Protein AF-A0A2H5PWR1-F1 (afdb_monomer)

Foldseek 3Di:
DEEEEQADDDDLVVVVVVVVVCVVCCVVVVYDYHYDDDPQCPDDDPVCLVVDPVSVVCNDLVNSLVVVVVVVCVVCVVVVNNVDDYDYDYPDVSVVSNVVND

pLDDT: mean 82.02, std 15.36, range [46.25, 97.5]

Mean predicted aligned error: 6.59 Å

Nearest PDB structures (foldseek):
  3idf-assembly1_A  TM=3.102E-01  e=4.942E-01  Wolinella succinogenes
  8d42-assembly1_C  TM=3.854E-01  e=4.110E+00  Homo sapiens
  4n65-assembly1_B  TM=2.432E-01  e=1.523E+00  Pseudomonas aeruginosa PAO1
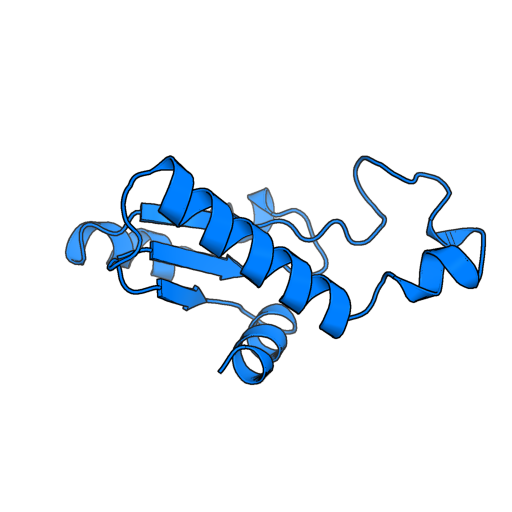  2v9c-assembly1_A  TM=2.471E-01  e=3.601E+00  Pseudomonas aeruginosa PAO1
  1g5i-assembly2_C  TM=3.473E-01  e=7.458E+00  Mus musculus

Sequence (102 aa):
PYFCYTGNEGDIECFAANTGFVLDIAPKFKALLVFIEILWGINAIWEDSYKSAETLGYLNSQQALADYAVLIRSLKQNLSSDSSPVVVFGGSYGGRSKLELL

Secondary structure (DSSP, 8-state):
-EEEEE--SS-HHHHHHH-HHHHHHGGGGTPEEEEE----SSSSS-TTTTSSHHHHTT-SHHHHHHHHHHHHHHHHHHTT-TT--EEEE--THHHHHHHH--

Organism: Citrus unshiu (NCBI:txid55188)

Solvent-accessible surface area (backbone atoms only — not comparable to full-atom values): 6052 Å² total; per-residue (Å²): 67,37,39,35,36,46,37,42,101,56,63,45,67,59,50,62,74,69,44,55,68,62,65,69,47,28,70,82,64,64,33,52,78,42,81,42,69,50,77,72,67,76,70,90,85,39,98,57,30,81,76,39,76,73,51,42,65,61,75,41,70,71,52,53,52,50,50,51,53,51,51,55,51,50,52,25,55,77,65,76,36,76,88,55,54,76,46,79,42,43,64,76,73,18,35,53,56,52,67,76,75,110

Structure (mmCIF, N/CA/C/O backbone):
data_AF-A0A2H5PWR1-F1
#
_entry.id   AF-A0A2H5PWR1-F1
#
loop_
_atom_site.group_PDB
_atom_site.id
_atom_site.type_symbol
_atom_site.label_atom_id
_atom_site.label_alt_id
_atom_site.label_comp_id
_atom_site.label_asym_id
_atom_site.label_entity_id
_atom_site.label_seq_id
_atom_site.pdbx_PDB_ins_code
_atom_site.Cartn_x
_atom_site.Cartn_y
_atom_site.Cartn_z
_atom_site.occupancy
_atom_site.B_iso_or_equiv
_atom_site.auth_seq_id
_atom_site.auth_comp_id
_atom_site.auth_asym_id
_atom_site.auth_atom_id
_atom_site.pdbx_PDB_model_num
ATOM 1 N N . PRO A 1 1 ? -5.661 -1.721 12.587 1.00 94.88 1 PRO A N 1
ATOM 2 C CA . PRO A 1 1 ? -5.129 -2.514 11.449 1.00 94.88 1 PRO A CA 1
ATOM 3 C C . PRO A 1 1 ? -4.715 -1.563 10.327 1.00 94.88 1 PRO A C 1
ATOM 5 O O . PRO A 1 1 ? -5.276 -0.473 10.244 1.00 94.88 1 PRO A O 1
ATOM 8 N N . TYR A 1 2 ? -3.782 -1.975 9.478 1.00 97.31 2 TYR A N 1
ATOM 9 C CA . TYR A 1 2 ? -3.440 -1.275 8.242 1.00 97.31 2 TYR A CA 1
ATOM 10 C C . TYR A 1 2 ? -4.146 -1.959 7.080 1.00 97.31 2 TYR A C 1
ATOM 12 O O . TYR A 1 2 ? -4.009 -3.172 6.919 1.00 97.31 2 TYR A O 1
ATOM 20 N N . PHE A 1 3 ? -4.896 -1.201 6.288 1.00 96.75 3 PHE A N 1
ATOM 21 C CA . PHE A 1 3 ? -5.404 -1.641 4.993 1.00 96.75 3 PHE A CA 1
ATOM 22 C C . PHE A 1 3 ? -4.518 -1.006 3.927 1.00 96.75 3 PHE A C 1
ATOM 24 O O . PHE A 1 3 ? -4.593 0.196 3.691 1.00 96.75 3 PHE A O 1
ATOM 31 N N . CYS A 1 4 ? -3.636 -1.809 3.339 1.00 95.38 4 CYS A N 1
ATOM 32 C CA . CYS A 1 4 ? -2.652 -1.349 2.368 1.00 95.38 4 CYS A CA 1
ATOM 33 C C . CYS A 1 4 ? -3.079 -1.774 0.966 1.00 95.38 4 CYS A C 1
ATOM 35 O O . CYS A 1 4 ? -3.204 -2.969 0.709 1.00 95.38 4 CYS A O 1
ATOM 37 N N . TYR A 1 5 ? -3.288 -0.819 0.065 1.00 93.50 5 TYR A N 1
ATOM 38 C CA . TYR A 1 5 ? -3.470 -1.096 -1.354 1.00 93.50 5 TYR A CA 1
ATOM 39 C C . TYR A 1 5 ? -2.119 -1.005 -2.066 1.00 93.50 5 TYR A C 1
ATOM 41 O O . TYR A 1 5 ? -1.472 0.044 -2.043 1.00 93.50 5 TYR A O 1
ATOM 49 N N . THR A 1 6 ? -1.700 -2.102 -2.689 1.00 90.94 6 THR A N 1
ATOM 50 C CA . THR A 1 6 ? -0.480 -2.179 -3.498 1.00 90.94 6 THR A CA 1
ATOM 51 C C . THR A 1 6 ? -0.786 -1.692 -4.913 1.00 90.94 6 THR A C 1
ATOM 53 O O . THR A 1 6 ? -1.381 -2.426 -5.707 1.00 90.94 6 THR A O 1
ATOM 56 N N . GLY A 1 7 ? -0.433 -0.434 -5.196 1.00 85.62 7 GLY A N 1
ATOM 57 C CA . GLY A 1 7 ? -0.639 0.231 -6.482 1.00 85.62 7 GLY A CA 1
ATOM 58 C C . GLY A 1 7 ? 0.115 -0.433 -7.624 1.00 85.62 7 GLY A C 1
ATOM 59 O O . GLY A 1 7 ? 1.238 -0.882 -7.451 1.00 85.62 7 GLY A O 1
ATOM 60 N N . ASN A 1 8 ? -0.506 -0.508 -8.791 1.00 80.75 8 ASN A N 1
ATOM 61 C CA . ASN A 1 8 ? 0.005 -1.243 -9.942 1.00 80.75 8 ASN A CA 1
ATOM 62 C C . ASN A 1 8 ? 0.471 -0.285 -11.059 1.00 80.75 8 ASN A C 1
ATOM 64 O O . ASN A 1 8 ? 1.088 0.730 -10.760 1.00 80.75 8 ASN A O 1
ATOM 68 N N . GLU A 1 9 ? 0.248 -0.600 -12.334 1.00 78.56 9 GLU A N 1
ATOM 69 C CA . GLU A 1 9 ? 0.862 0.071 -13.497 1.00 78.56 9 GLU A CA 1
ATOM 70 C C . GLU A 1 9 ? 0.209 1.410 -13.879 1.00 78.56 9 GLU A C 1
ATOM 72 O O . GLU A 1 9 ? 0.127 1.767 -15.055 1.00 78.56 9 GLU A O 1
ATOM 77 N N . GLY A 1 10 ? -0.319 2.139 -12.903 1.00 77.50 10 GLY A N 1
ATOM 78 C CA . GLY A 1 10 ? -1.052 3.372 -13.143 1.00 77.50 10 GLY A CA 1
ATOM 79 C C . GLY A 1 10 ? -1.046 4.298 -11.939 1.00 77.50 10 GLY A C 1
ATOM 80 O O . GLY A 1 10 ? -0.539 3.957 -10.873 1.00 77.50 10 GLY A O 1
ATOM 81 N N . ASP A 1 11 ? -1.646 5.464 -12.138 1.00 84.12 11 ASP A N 1
ATOM 82 C CA . ASP A 1 11 ? -1.762 6.495 -11.115 1.00 84.12 11 ASP A CA 1
ATOM 83 C C . ASP A 1 11 ? -2.503 5.970 -9.875 1.00 84.12 11 ASP A C 1
ATOM 85 O O . ASP A 1 11 ? -3.622 5.440 -9.956 1.00 84.12 11 ASP A O 1
ATOM 89 N N . ILE A 1 12 ? -1.874 6.132 -8.711 1.00 88.25 12 ILE A N 1
ATOM 90 C CA . ILE A 1 12 ? -2.428 5.694 -7.436 1.00 88.25 12 ILE A CA 1
ATOM 91 C C . ILE A 1 12 ? -3.732 6.413 -7.080 1.00 88.25 12 ILE A C 1
ATOM 93 O O . ILE A 1 12 ? -4.615 5.797 -6.475 1.00 88.25 12 ILE A O 1
ATOM 97 N N . GLU A 1 13 ? -3.903 7.670 -7.498 1.00 89.31 13 GLU A N 1
ATOM 98 C CA . GLU A 1 13 ? -5.132 8.431 -7.268 1.00 89.31 13 GLU A CA 1
ATOM 99 C C . GLU A 1 13 ? -6.305 7.821 -8.037 1.00 89.31 13 GLU A C 1
ATOM 101 O O . GLU A 1 13 ? -7.414 7.707 -7.506 1.00 89.31 13 GLU A O 1
ATOM 106 N N . CYS A 1 14 ? -6.050 7.325 -9.252 1.00 85.88 14 CYS A N 1
ATOM 107 C CA . CYS A 1 14 ? -7.045 6.599 -10.032 1.00 85.88 14 CYS A CA 1
ATOM 108 C C . CYS A 1 14 ? -7.479 5.318 -9.305 1.00 85.88 14 CYS A C 1
ATOM 110 O O . CYS A 1 14 ? -8.676 5.040 -9.189 1.00 85.88 14 CYS A O 1
ATOM 112 N N . PHE A 1 15 ? -6.542 4.551 -8.740 1.00 88.19 15 PHE A N 1
ATOM 113 C CA . PHE A 1 15 ? -6.900 3.362 -7.962 1.00 88.19 15 PHE A CA 1
ATOM 114 C C . PHE A 1 15 ? -7.648 3.711 -6.677 1.00 88.19 15 PHE A C 1
ATOM 116 O O . PHE A 1 15 ? -8.617 3.026 -6.343 1.00 88.19 15 PHE A O 1
ATOM 123 N N . ALA A 1 16 ? -7.266 4.785 -5.987 1.00 89.31 16 ALA A N 1
ATOM 124 C CA . ALA A 1 16 ? -7.975 5.258 -4.803 1.00 89.31 16 ALA A CA 1
ATOM 125 C C . ALA A 1 16 ? -9.423 5.660 -5.126 1.00 89.31 16 ALA A C 1
ATOM 127 O O . ALA A 1 16 ? -10.340 5.263 -4.407 1.00 89.31 16 ALA A O 1
ATOM 128 N N . ALA A 1 17 ? -9.647 6.361 -6.242 1.00 89.50 17 ALA A N 1
ATOM 129 C CA . ALA A 1 17 ? -10.977 6.776 -6.685 1.00 89.50 17 ALA A CA 1
ATOM 130 C C . ALA A 1 17 ? -11.876 5.599 -7.114 1.00 89.50 17 ALA A C 1
ATOM 132 O O . ALA A 1 17 ? -13.096 5.675 -6.973 1.00 89.50 17 ALA A O 1
ATOM 133 N N . ASN A 1 18 ? -11.291 4.506 -7.619 1.00 86.81 18 ASN A N 1
ATOM 134 C CA . ASN A 1 18 ? -12.038 3.368 -8.169 1.00 86.81 18 ASN A CA 1
ATOM 135 C C . ASN A 1 18 ? -12.121 2.148 -7.228 1.00 86.81 18 ASN A C 1
ATOM 137 O O . ASN A 1 18 ? -12.899 1.227 -7.479 1.00 86.81 18 ASN A O 1
ATOM 141 N N . THR A 1 19 ? -11.377 2.127 -6.118 1.00 84.69 19 THR A N 1
ATOM 142 C CA . THR A 1 19 ? -11.378 1.012 -5.150 1.00 84.69 19 THR A CA 1
ATOM 143 C C . THR A 1 19 ? -12.314 1.298 -3.969 1.00 84.69 19 THR A C 1
ATOM 145 O O . THR A 1 19 ? -11.906 1.329 -2.806 1.00 84.69 19 THR A O 1
ATOM 148 N N . GLY A 1 20 ? -13.606 1.478 -4.267 1.00 86.88 20 GLY A N 1
ATOM 149 C CA . GLY A 1 20 ? -14.632 1.825 -3.270 1.00 86.88 20 GLY A CA 1
ATOM 150 C C . GLY A 1 20 ? -14.760 0.809 -2.129 1.00 86.88 20 GLY A C 1
ATOM 151 O O . GLY A 1 20 ? -14.886 1.189 -0.971 1.00 86.88 20 GLY A O 1
ATOM 152 N N . PHE A 1 21 ? -14.602 -0.487 -2.419 1.00 91.19 21 PHE A N 1
ATOM 153 C CA . PHE A 1 21 ? -14.770 -1.535 -1.406 1.00 91.19 21 PHE A CA 1
ATOM 154 C C . PHE A 1 21 ? -13.860 -1.351 -0.183 1.00 91.19 21 PHE A C 1
ATOM 156 O O . PHE A 1 21 ? -14.319 -1.500 0.947 1.00 91.19 21 PHE A O 1
ATOM 163 N N . VAL A 1 22 ? -12.578 -1.024 -0.388 1.00 91.38 22 VAL A N 1
ATOM 164 C CA . VAL A 1 22 ? -11.617 -0.880 0.720 1.00 91.38 22 VAL A CA 1
ATOM 165 C C . VAL A 1 22 ? -11.945 0.364 1.554 1.00 91.38 22 VAL A C 1
ATOM 167 O O . VAL A 1 22 ? -11.859 0.311 2.784 1.00 91.38 22 VAL A O 1
ATOM 170 N N . LEU A 1 23 ? -12.397 1.440 0.900 1.00 91.25 23 LEU A N 1
ATOM 171 C CA . LEU A 1 23 ? -12.902 2.648 1.557 1.00 91.25 23 LEU A CA 1
ATOM 172 C C . LEU A 1 23 ? -14.145 2.347 2.407 1.00 91.25 23 LEU A C 1
ATOM 174 O O . LEU A 1 23 ? -14.211 2.771 3.559 1.00 91.25 23 LEU A O 1
ATOM 178 N N . ASP A 1 24 ? -15.083 1.551 1.893 1.00 94.94 24 ASP A N 1
ATOM 179 C CA . ASP A 1 24 ? -16.339 1.223 2.578 1.00 94.94 24 ASP A CA 1
ATOM 180 C C . ASP A 1 24 ? -16.129 0.384 3.846 1.00 94.94 24 ASP A C 1
ATOM 182 O O . ASP A 1 24 ? -16.857 0.519 4.838 1.00 94.94 24 ASP A O 1
ATOM 186 N N . ILE A 1 25 ? -15.146 -0.524 3.830 1.00 95.88 25 ILE A N 1
ATOM 187 C CA . ILE A 1 25 ? -14.894 -1.417 4.965 1.00 95.88 25 ILE A CA 1
ATOM 188 C C . ILE A 1 25 ? -13.938 -0.818 5.997 1.00 95.88 25 ILE A C 1
ATOM 190 O O . ILE A 1 25 ? -14.064 -1.153 7.175 1.00 95.88 25 ILE A O 1
ATOM 194 N N . ALA A 1 26 ? -13.018 0.075 5.614 1.00 95.81 26 ALA A N 1
ATOM 195 C CA . ALA A 1 26 ? -11.996 0.608 6.520 1.00 95.81 26 ALA A CA 1
ATOM 196 C C . ALA A 1 26 ? -12.564 1.208 7.829 1.00 95.81 26 ALA A C 1
ATOM 198 O O . ALA A 1 26 ? -12.051 0.848 8.898 1.00 95.81 26 ALA A O 1
ATOM 199 N N . PRO A 1 27 ? -13.656 2.009 7.821 1.00 96.81 27 PRO A N 1
ATOM 200 C CA . PRO A 1 27 ? -14.256 2.534 9.049 1.00 96.81 27 PRO A CA 1
ATOM 201 C C . PRO A 1 27 ? -14.741 1.445 10.014 1.00 96.81 27 PRO A C 1
ATOM 203 O O . PRO A 1 27 ? -14.594 1.591 11.228 1.00 96.81 27 PRO A O 1
ATOM 206 N N . LYS A 1 28 ? -15.259 0.319 9.499 1.00 97.44 28 LYS A N 1
ATOM 207 C CA . LYS A 1 28 ? -15.767 -0.797 10.322 1.00 97.44 28 LYS A CA 1
ATOM 208 C C . LYS A 1 28 ? -14.659 -1.450 11.147 1.00 97.44 28 LYS A C 1
ATOM 210 O O . LYS A 1 28 ? -14.896 -1.878 12.272 1.00 97.44 28 LYS A O 1
ATOM 215 N N . PHE A 1 29 ? -13.446 -1.486 10.601 1.00 96.44 29 PHE A N 1
ATOM 216 C CA . PHE A 1 29 ? -12.265 -2.047 11.258 1.00 96.44 29 PHE A CA 1
ATOM 217 C C . PHE A 1 29 ? -11.418 -0.996 11.979 1.00 96.44 29 PHE A C 1
ATOM 219 O O . PHE A 1 29 ? -10.388 -1.349 12.559 1.00 96.44 29 PHE A O 1
ATOM 226 N N . LYS A 1 30 ? -11.823 0.285 11.927 1.00 96.44 30 LYS A N 1
ATOM 227 C CA . LYS A 1 30 ? -11.007 1.430 12.358 1.00 96.44 30 LYS A CA 1
ATOM 228 C C . LYS A 1 30 ? -9.595 1.336 11.762 1.00 96.44 30 LYS A C 1
ATOM 230 O O . LYS A 1 30 ? -8.593 1.446 12.469 1.00 96.44 30 LYS A O 1
ATOM 235 N N . ALA A 1 31 ? -9.533 0.994 10.475 1.00 96.75 31 ALA A N 1
ATOM 236 C CA . ALA A 1 31 ? -8.284 0.745 9.780 1.00 96.75 31 ALA A CA 1
ATOM 237 C C . ALA A 1 31 ? -7.655 2.057 9.302 1.00 96.75 31 ALA A C 1
ATOM 239 O O . ALA A 1 31 ? -8.354 2.941 8.809 1.00 96.75 31 ALA A O 1
ATOM 240 N N . LEU A 1 32 ? -6.329 2.146 9.402 1.00 96.56 32 LEU A N 1
ATOM 241 C CA . LEU A 1 32 ? -5.564 3.140 8.663 1.00 96.56 32 LEU A CA 1
ATOM 242 C C . LEU A 1 32 ? -5.467 2.669 7.212 1.00 96.56 32 LEU A C 1
ATOM 244 O O . LEU A 1 32 ? -4.972 1.570 6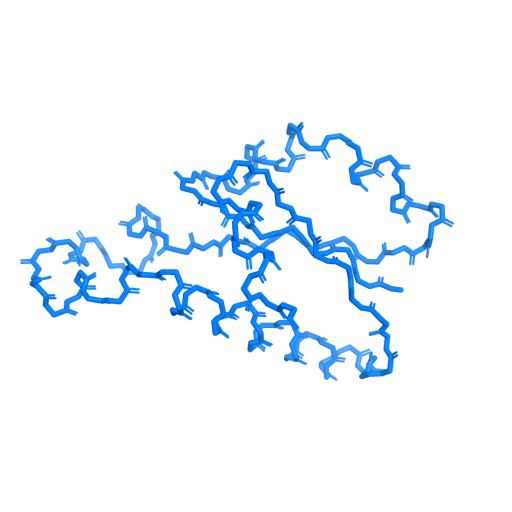.952 1.00 96.56 32 LEU A O 1
ATOM 248 N N . LEU A 1 33 ? -5.969 3.486 6.293 1.00 95.12 33 LEU A N 1
ATOM 249 C CA . LEU A 1 33 ? -5.950 3.205 4.866 1.00 95.12 33 LEU A CA 1
ATOM 250 C C . LEU A 1 33 ? -4.695 3.806 4.236 1.00 95.12 33 LEU A C 1
ATOM 252 O O . LEU A 1 33 ? -4.409 4.986 4.431 1.00 95.12 33 LEU A O 1
ATOM 256 N N . VAL A 1 34 ? -3.947 2.989 3.500 1.00 95.19 34 VAL A N 1
ATOM 257 C CA . VAL A 1 34 ? -2.686 3.382 2.869 1.00 95.19 34 VAL A CA 1
ATOM 258 C C . VAL A 1 34 ? -2.711 2.923 1.419 1.00 95.19 34 VAL A C 1
ATOM 260 O O . VAL A 1 34 ? -2.719 1.723 1.153 1.00 95.19 34 VAL A O 1
ATOM 263 N N . PHE A 1 35 ? -2.715 3.866 0.484 1.00 93.38 35 PHE A N 1
ATOM 264 C CA . PHE A 1 35 ? -2.498 3.580 -0.931 1.00 93.38 35 PHE A CA 1
ATOM 265 C C . PHE A 1 35 ? -1.025 3.813 -1.244 1.00 93.38 35 PHE A C 1
ATOM 267 O O . PHE A 1 35 ? -0.508 4.898 -0.989 1.00 93.38 35 PHE A O 1
ATOM 274 N N . ILE A 1 36 ? -0.344 2.775 -1.727 1.00 91.44 36 ILE A N 1
ATOM 275 C CA . ILE A 1 36 ? 1.090 2.821 -2.005 1.00 91.44 36 ILE A CA 1
ATOM 276 C C . ILE A 1 36 ? 1.282 2.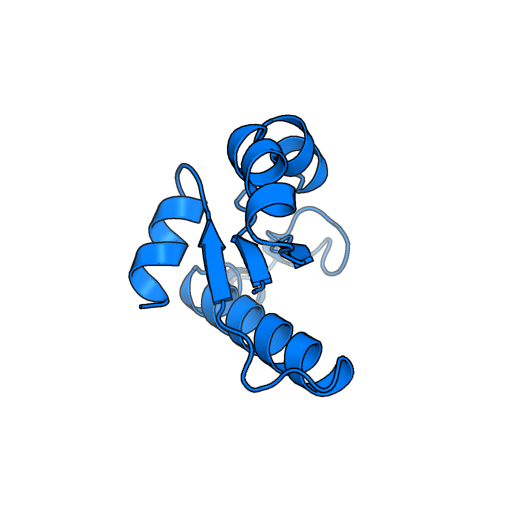793 -3.514 1.00 91.44 36 ILE A C 1
ATOM 278 O O . ILE A 1 36 ? 0.974 1.789 -4.155 1.00 91.44 36 ILE A O 1
ATOM 282 N N . GLU A 1 37 ? 1.801 3.877 -4.074 1.00 87.38 37 GLU A N 1
ATOM 283 C CA . GLU A 1 37 ? 2.218 3.922 -5.473 1.00 87.38 37 GLU A CA 1
ATOM 284 C C . GLU A 1 37 ? 3.528 3.145 -5.655 1.00 87.38 37 GLU A C 1
ATOM 286 O O . GLU A 1 3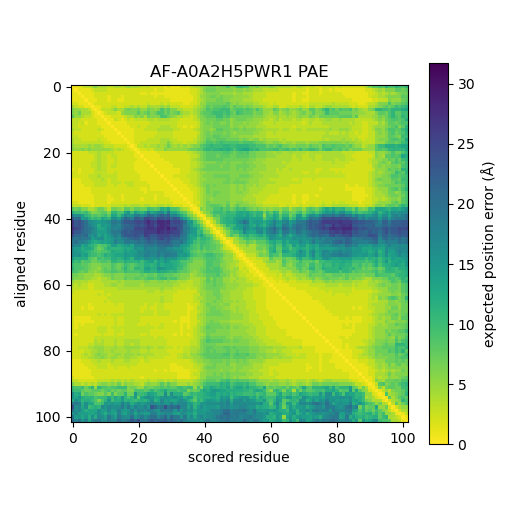7 ? 4.475 3.338 -4.889 1.00 87.38 37 GLU A O 1
ATOM 291 N N . ILE A 1 38 ? 3.596 2.266 -6.662 1.00 76.69 38 ILE A N 1
ATOM 292 C CA . ILE A 1 38 ? 4.895 1.821 -7.182 1.00 76.69 38 ILE A CA 1
ATOM 293 C C . ILE A 1 38 ? 5.300 2.819 -8.252 1.00 76.69 38 ILE A C 1
ATOM 295 O O . ILE A 1 38 ? 4.561 3.054 -9.205 1.00 76.69 38 ILE A O 1
ATOM 299 N N . LEU A 1 39 ? 6.523 3.320 -8.139 1.00 66.06 39 LEU A N 1
ATOM 300 C CA . LEU A 1 39 ? 7.166 4.147 -9.151 1.00 66.06 39 LEU A CA 1
ATOM 301 C C . LEU A 1 39 ? 7.544 3.289 -10.375 1.00 66.06 39 LEU A C 1
ATOM 303 O O . LEU A 1 39 ? 8.714 2.999 -10.616 1.00 66.06 39 LEU A O 1
ATOM 307 N N . TRP A 1 40 ? 6.551 2.867 -11.164 1.00 59.66 40 TRP A N 1
ATOM 308 C CA . TRP A 1 40 ? 6.744 2.235 -12.473 1.00 59.66 40 TRP A CA 1
ATOM 309 C C . TRP A 1 40 ? 7.182 3.279 -13.497 1.00 59.66 40 TRP A C 1
ATOM 311 O O . TRP A 1 40 ? 6.401 3.642 -14.366 1.00 59.66 40 TRP A O 1
ATOM 321 N N . GLY A 1 41 ? 8.399 3.812 -13.376 1.00 51.53 41 GLY A N 1
ATOM 322 C CA . GLY A 1 41 ? 9.099 4.571 -14.426 1.00 51.53 41 GLY A CA 1
ATOM 323 C C . GLY A 1 41 ? 8.399 5.796 -15.048 1.00 51.53 41 GLY A C 1
ATOM 324 O O . GLY A 1 41 ? 8.991 6.424 -15.918 1.00 51.53 41 GLY A O 1
ATOM 325 N N . ILE A 1 42 ? 7.178 6.153 -14.644 1.00 49.38 42 ILE A N 1
ATOM 326 C CA . ILE A 1 42 ? 6.343 7.140 -15.341 1.00 49.38 42 ILE A CA 1
ATOM 327 C C . ILE A 1 42 ? 6.282 8.454 -14.576 1.00 49.38 42 ILE A C 1
ATOM 329 O O . ILE A 1 42 ? 6.307 9.504 -15.206 1.00 49.38 42 ILE A O 1
ATOM 333 N N . ASN A 1 43 ? 6.311 8.426 -13.242 1.00 51.88 43 ASN A N 1
ATOM 334 C CA . ASN A 1 43 ? 6.257 9.647 -12.449 1.00 51.88 43 ASN A CA 1
ATOM 335 C C . ASN A 1 43 ? 7.404 9.699 -11.431 1.00 51.88 43 ASN A C 1
ATOM 337 O O . ASN A 1 43 ? 7.420 8.977 -10.443 1.00 51.88 43 ASN A O 1
ATOM 341 N N . ALA A 1 44 ? 8.342 10.616 -11.683 1.00 51.47 44 ALA A N 1
ATOM 342 C CA . ALA A 1 44 ? 8.981 11.476 -10.678 1.00 51.47 44 ALA A CA 1
ATOM 343 C C . ALA A 1 44 ? 10.429 11.244 -10.204 1.00 51.47 44 ALA A C 1
ATOM 345 O O . ALA A 1 44 ? 10.932 12.144 -9.538 1.00 51.47 44 ALA A O 1
ATOM 346 N N . ILE A 1 45 ? 11.165 10.177 -10.548 1.00 51.00 45 ILE A N 1
ATOM 347 C CA . ILE A 1 45 ? 12.602 10.112 -10.145 1.00 51.00 45 ILE A CA 1
ATOM 348 C C . ILE A 1 45 ? 13.560 9.804 -11.296 1.00 51.00 45 ILE A C 1
ATOM 350 O O . ILE A 1 45 ? 14.698 10.266 -11.295 1.00 51.00 45 ILE A O 1
ATOM 354 N N . TRP A 1 46 ? 13.103 9.101 -12.328 1.00 56.12 46 TRP A N 1
ATOM 355 C CA . TRP A 1 46 ? 13.984 8.658 -13.399 1.00 56.12 46 TRP A CA 1
ATOM 356 C C . TRP A 1 46 ? 13.285 8.794 -14.743 1.00 56.12 46 TRP A C 1
ATOM 358 O O . TRP A 1 46 ? 12.840 7.803 -15.321 1.00 56.12 46 TRP A O 1
ATOM 368 N N . GLU A 1 47 ? 13.233 10.018 -15.263 1.00 58.00 47 GLU A N 1
ATOM 369 C CA . GLU A 1 47 ? 12.831 10.302 -16.652 1.00 58.00 47 GLU A CA 1
ATOM 370 C C . GLU A 1 47 ? 13.662 9.480 -17.664 1.00 58.00 47 GLU A C 1
ATOM 372 O O . GLU A 1 47 ? 13.252 9.279 -18.799 1.00 58.00 47 GLU A O 1
ATOM 377 N N . ASP A 1 48 ? 14.792 8.924 -17.207 1.00 62.19 48 ASP A N 1
ATOM 378 C CA . ASP A 1 48 ? 15.729 8.103 -17.965 1.00 62.19 48 ASP A CA 1
ATOM 379 C C . ASP A 1 48 ? 15.764 6.626 -17.517 1.00 62.19 48 ASP A C 1
ATOM 381 O O . ASP A 1 48 ? 16.574 5.855 -18.028 1.00 62.19 48 ASP A O 1
ATOM 385 N N . SER A 1 49 ? 14.898 6.189 -16.589 1.00 62.31 49 SER A N 1
ATOM 386 C CA . SER A 1 49 ? 14.915 4.805 -16.052 1.00 62.31 49 SER A CA 1
ATOM 387 C C . SER A 1 49 ? 14.690 3.730 -17.110 1.00 62.31 49 SER A C 1
ATOM 389 O O . SER A 1 49 ? 15.110 2.588 -16.939 1.00 62.31 49 SER A O 1
ATOM 391 N N . TYR A 1 50 ? 14.066 4.085 -18.225 1.00 65.06 50 TYR A N 1
ATOM 392 C CA . TYR A 1 50 ? 13.858 3.192 -19.358 1.00 65.06 50 TYR A CA 1
ATOM 393 C C . TYR A 1 50 ? 14.979 3.270 -20.409 1.00 65.06 50 TYR A C 1
ATOM 395 O O . TYR A 1 50 ? 14.948 2.525 -21.386 1.00 65.06 50 TYR A O 1
ATOM 403 N N . LYS A 1 51 ? 15.975 4.154 -20.241 1.00 67.94 51 LYS A N 1
ATOM 404 C CA . LYS A 1 51 ? 17.038 4.387 -21.235 1.00 67.94 51 LYS A CA 1
ATOM 405 C C . LYS A 1 51 ? 18.210 3.408 -21.137 1.00 67.94 51 LYS A C 1
ATOM 407 O O . LYS A 1 51 ? 19.016 3.362 -22.065 1.00 67.94 51 LYS A O 1
ATOM 412 N N . SER A 1 52 ? 18.321 2.617 -20.066 1.00 72.38 52 SER A N 1
ATOM 413 C CA . SER A 1 52 ? 19.356 1.585 -19.937 1.00 72.38 52 SER A CA 1
ATOM 414 C C . SER A 1 52 ? 18.794 0.257 -19.424 1.00 72.38 52 SER A C 1
ATOM 416 O O . SER A 1 52 ? 17.827 0.216 -18.664 1.00 72.38 52 SER A O 1
ATOM 418 N N . ALA A 1 53 ? 19.420 -0.851 -19.833 1.00 74.50 53 ALA A N 1
ATOM 419 C CA . ALA A 1 53 ? 19.069 -2.187 -19.345 1.00 74.50 53 ALA A CA 1
ATOM 420 C C . ALA A 1 53 ? 19.305 -2.334 -17.830 1.00 7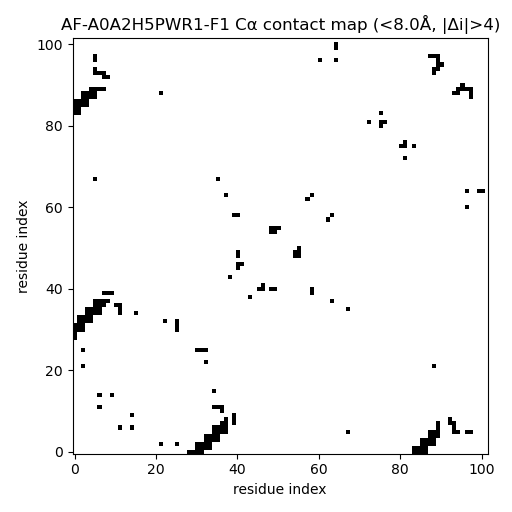4.50 53 ALA A C 1
ATOM 422 O O . ALA A 1 53 ? 18.622 -3.110 -17.168 1.00 74.50 53 ALA A O 1
ATOM 423 N N . GLU A 1 54 ? 20.250 -1.567 -17.285 1.00 72.94 54 GLU A N 1
ATOM 424 C CA . GLU A 1 54 ? 20.567 -1.542 -15.860 1.00 72.94 54 GLU A CA 1
ATOM 425 C C . GLU A 1 54 ? 19.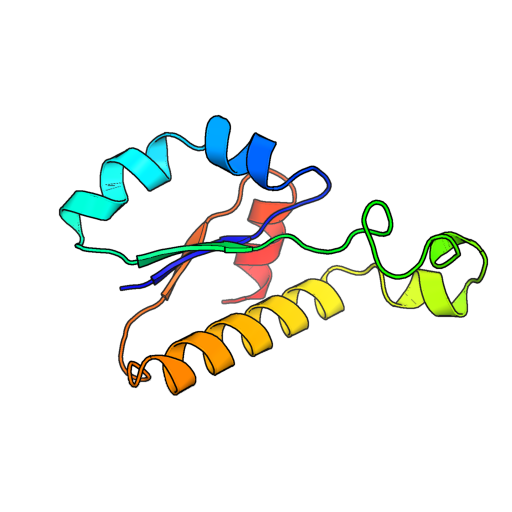431 -0.915 -15.044 1.00 72.94 54 GLU A C 1
ATOM 427 O O . GLU A 1 54 ? 18.997 -1.490 -14.050 1.00 72.94 54 GLU A O 1
ATOM 432 N N . THR A 1 55 ? 18.880 0.215 -15.495 1.00 71.75 55 THR A N 1
ATOM 433 C CA . THR A 1 55 ? 17.771 0.885 -14.803 1.00 71.75 55 THR A CA 1
ATOM 434 C C . THR A 1 55 ? 16.433 0.175 -15.025 1.00 71.75 55 THR A C 1
ATOM 436 O O . THR A 1 55 ? 15.633 0.081 -14.096 1.00 71.75 55 THR A O 1
ATOM 439 N N . LEU A 1 56 ? 16.220 -0.419 -16.208 1.00 72.69 56 LEU A N 1
ATOM 440 C CA . LEU A 1 56 ? 15.070 -1.289 -16.492 1.00 72.69 56 LEU A CA 1
ATOM 441 C C . LEU A 1 56 ? 15.046 -2.537 -15.602 1.00 72.69 56 LEU A C 1
ATOM 443 O O . LEU A 1 56 ? 13.970 -3.021 -15.261 1.00 72.69 56 LEU A O 1
ATOM 447 N N . GLY A 1 57 ? 16.215 -3.042 -15.196 1.00 74.00 57 GLY A N 1
ATOM 448 C CA . GLY A 1 57 ? 16.326 -4.201 -14.312 1.00 74.00 57 GLY A CA 1
ATOM 449 C C . GLY A 1 57 ? 15.632 -4.013 -12.959 1.00 74.00 57 GLY A C 1
ATOM 450 O O . GLY A 1 57 ? 15.184 -4.999 -12.377 1.00 74.00 57 GLY A O 1
ATOM 451 N N . TYR A 1 58 ? 15.476 -2.772 -12.484 1.00 73.12 58 TYR A N 1
ATOM 452 C CA . TYR A 1 58 ? 14.774 -2.462 -11.232 1.00 73.12 58 TYR A CA 1
ATOM 453 C C . TYR A 1 58 ? 13.244 -2.430 -11.371 1.00 73.12 58 TYR A C 1
ATOM 455 O O . TYR A 1 58 ? 12.543 -2.477 -10.362 1.00 73.12 58 TYR A O 1
ATOM 463 N N . LEU A 1 59 ? 12.702 -2.402 -12.595 1.00 77.19 59 LEU A N 1
ATOM 464 C CA . LEU A 1 59 ? 11.259 -2.438 -12.856 1.00 77.19 59 LEU A CA 1
ATOM 465 C C . LEU A 1 59 ? 10.744 -3.885 -12.870 1.00 77.19 59 LEU A C 1
ATOM 467 O O . LEU A 1 59 ? 10.330 -4.415 -13.901 1.00 77.19 59 LEU A O 1
ATOM 471 N N . ASN A 1 60 ? 10.797 -4.545 -11.714 1.00 79.69 60 ASN A N 1
ATOM 472 C CA . ASN A 1 60 ? 10.334 -5.921 -11.540 1.00 79.69 60 ASN A CA 1
ATOM 473 C C . ASN A 1 60 ? 9.447 -6.071 -10.292 1.00 79.69 60 ASN A C 1
ATOM 475 O O . ASN A 1 60 ? 9.466 -5.232 -9.387 1.00 79.69 60 ASN A O 1
ATOM 479 N N . SER A 1 61 ? 8.650 -7.145 -10.243 1.00 83.00 61 SER A N 1
ATOM 480 C CA . SER A 1 61 ? 7.725 -7.373 -9.128 1.00 83.00 61 SER A CA 1
ATOM 481 C C . SER A 1 61 ? 8.458 -7.604 -7.809 1.00 83.00 61 SER A C 1
ATOM 483 O O . SER A 1 61 ? 8.009 -7.103 -6.785 1.00 83.00 61 SER A O 1
ATOM 485 N N . GLN A 1 62 ? 9.609 -8.280 -7.812 1.00 85.19 62 GLN A N 1
ATOM 486 C CA . GLN A 1 62 ? 10.366 -8.559 -6.590 1.00 85.19 62 GLN A CA 1
ATOM 487 C C . GLN A 1 62 ? 10.837 -7.273 -5.899 1.00 85.19 62 GLN A C 1
ATOM 489 O O . GLN A 1 62 ? 10.724 -7.157 -4.678 1.00 85.19 62 GLN 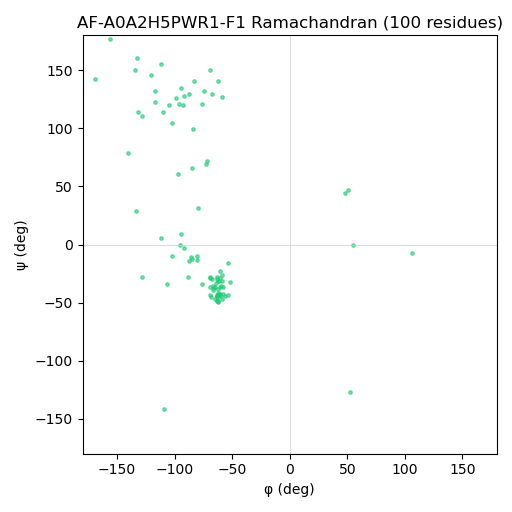A O 1
ATOM 494 N N . GLN A 1 63 ? 11.315 -6.294 -6.670 1.00 84.81 63 GLN A N 1
ATOM 495 C CA . GLN A 1 63 ? 11.711 -4.986 -6.157 1.00 84.81 63 GLN A CA 1
ATOM 496 C C . GLN A 1 63 ? 10.504 -4.238 -5.588 1.00 84.81 63 GLN A C 1
ATOM 498 O O . GLN A 1 63 ? 10.551 -3.773 -4.454 1.00 84.81 63 GLN A O 1
ATOM 503 N N . ALA A 1 64 ? 9.390 -4.214 -6.320 1.00 85.31 64 ALA A N 1
ATOM 504 C CA . ALA A 1 64 ? 8.154 -3.608 -5.843 1.00 85.31 64 ALA A CA 1
ATOM 505 C C . ALA A 1 64 ? 7.653 -4.221 -4.521 1.00 85.31 64 ALA A C 1
ATOM 507 O O . ALA A 1 64 ? 7.254 -3.502 -3.605 1.00 85.31 64 ALA A O 1
ATOM 508 N N . LEU A 1 65 ? 7.708 -5.550 -4.391 1.00 88.25 65 LEU A N 1
ATOM 509 C CA . LEU A 1 65 ? 7.383 -6.243 -3.147 1.00 88.25 65 LEU A CA 1
ATOM 510 C C . LEU A 1 65 ? 8.307 -5.832 -1.995 1.00 88.25 65 LEU A C 1
ATOM 512 O O . LEU A 1 65 ? 7.833 -5.604 -0.877 1.00 88.25 65 LEU A O 1
ATOM 516 N N . ALA A 1 66 ? 9.610 -5.728 -2.260 1.00 88.88 66 ALA A N 1
ATOM 517 C CA . ALA A 1 66 ? 10.580 -5.278 -1.271 1.00 88.88 66 ALA A CA 1
ATOM 518 C C . ALA A 1 66 ? 10.288 -3.839 -0.815 1.00 88.88 66 ALA A C 1
ATOM 520 O O . ALA A 1 66 ? 10.282 -3.568 0.389 1.00 88.88 66 ALA A O 1
ATOM 521 N N . ASP A 1 67 ? 9.961 -2.946 -1.749 1.00 88.69 67 ASP A N 1
ATOM 522 C CA . ASP A 1 67 ? 9.645 -1.546 -1.464 1.00 88.69 67 ASP A CA 1
ATOM 523 C C . ASP A 1 67 ? 8.387 -1.422 -0.594 1.00 88.69 67 ASP A C 1
ATOM 525 O O . ASP A 1 67 ? 8.392 -0.711 0.416 1.00 88.69 67 ASP A O 1
ATOM 529 N N . TYR A 1 68 ? 7.333 -2.186 -0.902 1.00 91.00 68 TYR A N 1
ATOM 530 C CA . TYR A 1 68 ? 6.139 -2.256 -0.059 1.00 91.00 68 TYR A CA 1
ATOM 531 C C . TYR A 1 68 ? 6.451 -2.726 1.359 1.00 91.00 68 TYR A C 1
ATOM 533 O O . TYR A 1 68 ? 5.988 -2.119 2.327 1.00 91.00 68 TYR A O 1
ATOM 541 N N . ALA A 1 69 ? 7.240 -3.792 1.502 1.00 92.38 69 ALA A N 1
ATOM 542 C CA . ALA A 1 69 ? 7.594 -4.334 2.807 1.00 92.38 69 ALA A CA 1
ATOM 543 C C . ALA A 1 69 ? 8.395 -3.319 3.641 1.00 92.38 69 ALA A C 1
ATOM 545 O O . ALA A 1 69 ? 8.109 -3.126 4.828 1.00 92.38 69 ALA A O 1
ATOM 546 N N . VAL A 1 70 ? 9.362 -2.632 3.021 1.00 94.19 70 VAL A N 1
ATOM 547 C CA . VAL A 1 70 ? 10.162 -1.584 3.670 1.00 94.19 70 VAL A CA 1
ATOM 548 C C . VAL A 1 70 ? 9.280 -0.415 4.102 1.00 94.19 70 VAL A C 1
ATOM 550 O O . VAL A 1 70 ? 9.364 -0.000 5.263 1.00 94.19 70 VAL A O 1
ATOM 553 N N . LEU A 1 71 ? 8.407 0.076 3.218 1.00 93.88 71 LEU A N 1
ATOM 554 C CA . LEU A 1 71 ? 7.512 1.191 3.514 1.00 93.88 71 LEU A CA 1
ATOM 555 C C . LEU A 1 71 ? 6.543 0.851 4.649 1.00 93.88 71 LEU A C 1
ATOM 557 O O . LEU A 1 71 ? 6.438 1.609 5.611 1.00 93.88 71 LEU A O 1
ATOM 561 N N . ILE A 1 72 ? 5.865 -0.299 4.577 1.00 95.06 72 ILE A N 1
ATOM 562 C CA . ILE A 1 72 ? 4.902 -0.732 5.600 1.00 95.06 72 ILE A CA 1
ATOM 563 C C . ILE A 1 72 ? 5.600 -0.889 6.954 1.00 95.06 72 ILE A C 1
ATOM 565 O O . ILE A 1 72 ? 5.075 -0.438 7.975 1.00 95.0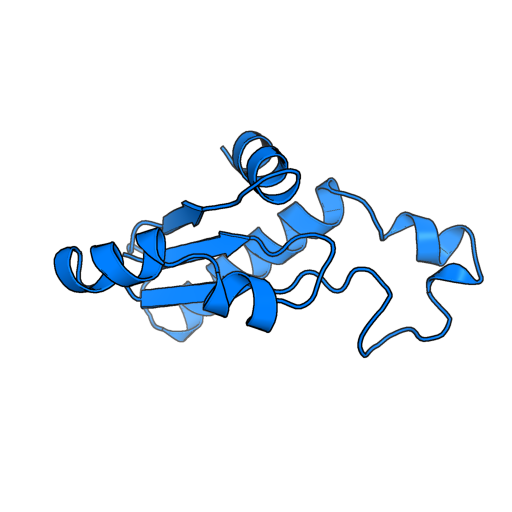6 72 ILE A O 1
ATOM 569 N N . ARG A 1 73 ? 6.800 -1.485 6.983 1.00 95.56 73 ARG A N 1
ATOM 570 C CA . ARG A 1 73 ? 7.582 -1.627 8.218 1.00 95.56 73 ARG A CA 1
ATOM 571 C C . ARG A 1 73 ? 7.967 -0.267 8.795 1.00 95.56 73 ARG A C 1
ATOM 573 O O . ARG A 1 73 ? 7.749 -0.040 9.982 1.00 95.56 73 ARG A O 1
ATOM 580 N N . SER A 1 74 ? 8.499 0.631 7.966 1.00 96.50 74 SER A N 1
ATOM 581 C CA . SER A 1 74 ? 8.893 1.977 8.393 1.00 96.50 74 SER A CA 1
ATOM 582 C C . SER A 1 74 ? 7.696 2.772 8.915 1.00 96.50 74 SER A C 1
ATOM 584 O O . SER A 1 74 ? 7.773 3.376 9.982 1.00 96.50 74 SER A O 1
ATOM 586 N N . LEU A 1 75 ? 6.556 2.707 8.223 1.00 96.25 75 LEU A N 1
ATOM 587 C CA . LEU A 1 75 ? 5.324 3.372 8.633 1.00 96.25 75 LEU A CA 1
ATOM 588 C C . LEU A 1 75 ? 4.842 2.873 10.000 1.00 96.25 75 LEU A C 1
ATOM 590 O O . LEU A 1 75 ? 4.479 3.679 10.856 1.00 96.25 75 LEU A O 1
ATOM 594 N N . LYS A 1 76 ? 4.870 1.556 10.228 1.00 96.62 76 LYS A N 1
ATOM 595 C CA . LYS A 1 76 ? 4.477 0.976 11.516 1.00 96.62 76 LYS A CA 1
ATOM 596 C C . LYS A 1 76 ? 5.381 1.432 12.659 1.00 96.62 76 LYS A C 1
ATOM 598 O O . LYS A 1 76 ? 4.857 1.815 13.704 1.00 96.62 76 LYS A O 1
ATOM 603 N N . GLN A 1 77 ? 6.695 1.439 12.441 1.00 96.88 77 GLN A N 1
ATOM 604 C CA . GLN A 1 77 ? 7.686 1.903 13.418 1.00 96.88 77 GLN A CA 1
ATOM 605 C C . GLN A 1 77 ? 7.506 3.392 13.737 1.00 96.88 77 GLN A C 1
ATOM 607 O O . GLN A 1 77 ? 7.406 3.772 14.901 1.00 96.88 77 GLN A O 1
ATOM 612 N N . ASN A 1 78 ? 7.377 4.232 12.705 1.00 97.50 78 ASN A N 1
ATOM 613 C CA . ASN A 1 78 ? 7.195 5.678 12.858 1.00 97.50 78 ASN A CA 1
ATOM 614 C C . ASN A 1 78 ? 5.893 6.037 13.587 1.00 97.50 78 ASN A C 1
ATOM 616 O O . ASN A 1 78 ? 5.832 7.044 14.285 1.00 97.50 78 ASN A O 1
ATOM 620 N N . LEU A 1 79 ? 4.862 5.198 13.460 1.00 96.75 79 LEU A N 1
ATOM 621 C CA . LEU A 1 79 ? 3.588 5.352 14.163 1.00 96.75 79 LEU A CA 1
ATOM 622 C C . LEU A 1 79 ? 3.514 4.550 15.474 1.00 96.75 79 LEU A C 1
ATOM 624 O O . LEU A 1 79 ? 2.439 4.458 16.062 1.00 96.75 79 LEU A O 1
ATOM 628 N N . SER A 1 80 ? 4.630 3.970 15.939 1.00 97.00 80 SER A N 1
ATOM 629 C CA . SER A 1 80 ? 4.710 3.172 17.177 1.00 97.00 80 SER A CA 1
ATOM 630 C C . SER A 1 80 ? 3.639 2.073 17.255 1.00 97.00 80 SER A C 1
ATOM 632 O O . SER A 1 80 ? 2.930 1.916 18.248 1.00 97.00 80 SER A O 1
ATOM 634 N N . SER A 1 81 ? 3.480 1.330 16.161 1.00 96.38 81 SER A N 1
ATOM 635 C CA . SER A 1 81 ? 2.346 0.431 15.915 1.00 96.38 81 SER A CA 1
ATOM 636 C C . SER A 1 81 ? 2.779 -0.945 15.395 1.00 96.38 81 SER A C 1
ATOM 638 O O . SER A 1 81 ? 2.037 -1.618 14.676 1.00 96.38 81 SER A O 1
ATOM 640 N N . ASP A 1 82 ? 3.977 -1.398 15.767 1.00 95.12 82 ASP A N 1
ATOM 641 C CA . ASP A 1 82 ? 4.617 -2.631 15.289 1.00 95.12 82 ASP A CA 1
ATOM 642 C C . ASP A 1 82 ? 3.741 -3.890 15.408 1.00 95.12 82 ASP A C 1
ATOM 644 O O . ASP A 1 82 ? 3.787 -4.765 14.541 1.00 95.12 82 ASP A O 1
ATOM 648 N N . SER A 1 83 ? 2.875 -3.962 16.421 1.00 95.94 83 SER A N 1
ATOM 649 C CA . SER A 1 83 ? 1.938 -5.074 16.635 1.00 95.94 83 SER A CA 1
ATOM 650 C C . SER A 1 83 ? 0.667 -5.011 15.778 1.00 95.94 83 SER A C 1
ATOM 652 O O . SER A 1 83 ? -0.096 -5.975 15.734 1.00 95.94 83 SER A O 1
ATOM 654 N N . SER A 1 84 ? 0.416 -3.902 15.076 1.00 96.31 84 SER A N 1
ATOM 655 C CA . SER A 1 84 ? -0.799 -3.735 14.276 1.00 96.31 84 SER A CA 1
ATOM 656 C C . SER A 1 84 ? -0.807 -4.684 13.073 1.00 96.31 84 SER A C 1
ATOM 658 O O . SER A 1 84 ? 0.155 -4.695 12.298 1.00 96.31 84 SER A O 1
ATOM 660 N N . PRO A 1 85 ? -1.890 -5.450 12.856 1.00 96.56 85 PRO A N 1
ATOM 661 C CA . PRO A 1 85 ? -1.989 -6.335 11.703 1.00 96.56 85 PRO A CA 1
ATOM 662 C C . PRO A 1 85 ? -2.122 -5.530 10.407 1.00 96.56 85 PRO A C 1
ATOM 664 O O . PRO A 1 85 ? -2.696 -4.435 10.402 1.00 96.56 85 PRO A O 1
ATOM 667 N N . VAL A 1 86 ? -1.615 -6.102 9.315 1.00 96.19 86 VAL A N 1
ATOM 668 C CA . VAL A 1 86 ? -1.647 -5.523 7.967 1.00 96.19 86 VAL A CA 1
ATOM 669 C C . VAL A 1 86 ? -2.466 -6.434 7.059 1.00 96.19 86 VAL A C 1
ATOM 671 O O . VAL A 1 86 ? -2.258 -7.644 7.045 1.00 96.19 86 VAL A O 1
ATOM 674 N N . VAL A 1 87 ? -3.393 -5.851 6.303 1.00 95.25 87 VAL A N 1
ATOM 675 C CA . VAL A 1 87 ? -4.149 -6.525 5.246 1.00 95.25 87 VAL A CA 1
ATOM 676 C C . VAL A 1 87 ? -3.808 -5.852 3.929 1.00 95.25 87 VAL A C 1
ATOM 678 O O . VAL A 1 87 ? -4.000 -4.645 3.777 1.00 95.25 87 VAL A O 1
ATOM 681 N N . VAL A 1 88 ? -3.310 -6.646 2.987 1.00 93.19 88 VAL A N 1
ATOM 682 C CA . VAL A 1 88 ? -2.938 -6.173 1.655 1.00 93.19 88 VAL A CA 1
ATOM 683 C C . VAL A 1 88 ? -4.100 -6.375 0.680 1.00 93.19 88 VAL A C 1
ATOM 685 O O . VAL A 1 88 ? -4.735 -7.439 0.640 1.00 93.19 88 VAL A O 1
ATOM 688 N N . PHE A 1 89 ? -4.372 -5.345 -0.112 1.00 92.19 89 PHE A N 1
ATOM 689 C CA . PHE A 1 89 ? -5.359 -5.295 -1.181 1.00 92.19 89 PHE A CA 1
ATOM 690 C C . PHE A 1 89 ? -4.655 -4.985 -2.499 1.00 92.19 89 PHE A C 1
ATOM 692 O O . PHE A 1 89 ? -3.698 -4.221 -2.533 1.00 92.19 89 PHE A O 1
ATOM 699 N N . GLY A 1 90 ? -5.160 -5.557 -3.584 1.00 86.75 90 GLY A N 1
ATOM 700 C CA . GLY A 1 90 ? -4.674 -5.297 -4.929 1.00 86.75 90 GLY A CA 1
ATOM 701 C C . GLY A 1 90 ? -5.636 -5.900 -5.944 1.00 86.75 90 GLY A C 1
ATOM 702 O O . GLY A 1 90 ? -6.219 -6.958 -5.695 1.00 86.75 90 GLY A O 1
ATOM 703 N N . GLY A 1 91 ? -5.836 -5.207 -7.061 1.00 78.12 91 GLY A N 1
ATOM 704 C CA . GLY A 1 91 ? -6.605 -5.686 -8.208 1.00 78.12 91 GLY A CA 1
ATOM 705 C C . GLY A 1 91 ? -5.693 -5.932 -9.407 1.00 78.12 91 GLY A C 1
ATOM 706 O O . GLY A 1 91 ? -4.626 -5.329 -9.506 1.00 78.12 91 GLY A O 1
ATOM 707 N N . SER A 1 92 ? -6.101 -6.813 -10.324 1.00 76.50 92 SER A N 1
ATOM 708 C CA . SER A 1 92 ? -5.317 -7.144 -11.524 1.00 76.50 92 SER A CA 1
ATOM 709 C C . SER A 1 92 ? -3.868 -7.538 -11.166 1.00 76.50 92 SER A C 1
ATOM 711 O O . SER A 1 92 ? -3.670 -8.398 -10.305 1.00 76.50 92 SER A O 1
ATOM 713 N N . TYR A 1 93 ? -2.854 -6.912 -11.763 1.00 65.31 93 TYR A N 1
ATOM 714 C CA . T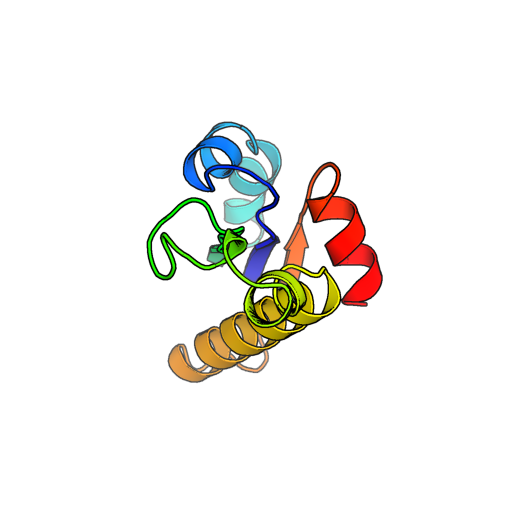YR A 1 93 ? -1.446 -7.158 -11.453 1.00 65.31 93 TYR A CA 1
ATOM 715 C C . TYR A 1 93 ? -1.079 -6.862 -9.993 1.00 65.31 93 TYR A C 1
ATOM 717 O O . TYR A 1 93 ? -0.364 -7.647 -9.373 1.00 65.31 93 TYR A O 1
ATOM 725 N N . GLY A 1 94 ? -1.661 -5.821 -9.387 1.00 58.06 94 GLY A N 1
ATOM 726 C CA . GLY A 1 94 ? -1.503 -5.560 -7.952 1.00 58.06 94 GLY A CA 1
ATOM 727 C C . GLY A 1 94 ? -2.033 -6.710 -7.083 1.00 58.06 94 GLY A C 1
ATOM 728 O O . GLY A 1 94 ? -1.508 -6.984 -6.007 1.00 58.06 94 GLY A O 1
ATOM 729 N N . GLY A 1 95 ? -3.037 -7.450 -7.570 1.00 61.19 95 GLY A N 1
ATOM 730 C CA . GLY A 1 95 ? -3.533 -8.670 -6.927 1.00 61.19 95 GLY A CA 1
ATOM 731 C C . GLY A 1 95 ? -2.545 -9.841 -6.987 1.00 61.19 95 GLY A C 1
ATOM 732 O O . GLY A 1 95 ? -2.527 -10.664 -6.074 1.00 61.19 95 GLY A O 1
ATOM 733 N N . ARG A 1 96 ? -1.689 -9.900 -8.016 1.00 59.78 96 ARG A N 1
ATOM 734 C CA . ARG A 1 96 ? -0.588 -10.874 -8.100 1.00 59.78 96 ARG A CA 1
ATOM 735 C C . ARG A 1 96 ? 0.496 -10.579 -7.067 1.00 59.78 96 ARG A C 1
ATOM 737 O O . ARG A 1 96 ? 0.908 -11.500 -6.371 1.00 59.78 96 ARG A O 1
ATOM 744 N N . SER A 1 97 ? 0.867 -9.310 -6.891 1.00 56.06 97 SER A N 1
ATOM 745 C CA . SER A 1 97 ? 1.864 -8.894 -5.891 1.00 56.06 97 SER A CA 1
ATOM 746 C C . SER A 1 97 ? 1.466 -9.273 -4.460 1.00 56.06 97 SER A C 1
ATOM 748 O O . SER A 1 97 ? 2.317 -9.604 -3.641 1.00 56.06 97 SER A O 1
ATOM 750 N N . LYS A 1 98 ? 0.161 -9.301 -4.156 1.00 52.56 98 LYS A N 1
ATOM 751 C CA . LYS A 1 98 ? -0.356 -9.798 -2.872 1.00 52.56 98 LYS A CA 1
ATOM 752 C C . LYS A 1 98 ? -0.036 -11.278 -2.624 1.00 52.56 98 LYS A C 1
ATOM 754 O O . LYS A 1 98 ? 0.207 -11.638 -1.477 1.00 52.56 98 LYS A O 1
ATOM 759 N N . LEU A 1 99 ? -0.083 -12.129 -3.653 1.00 53.16 99 LEU A N 1
ATOM 760 C CA . LEU A 1 99 ? 0.159 -13.571 -3.509 1.00 53.16 99 LEU A CA 1
ATOM 761 C C . LEU A 1 99 ? 1.627 -13.872 -3.178 1.00 53.16 99 LEU A C 1
ATOM 763 O O . LEU A 1 99 ? 1.901 -14.869 -2.528 1.00 53.16 99 LEU A O 1
ATOM 767 N N . GLU A 1 100 ? 2.546 -13.007 -3.603 1.00 53.88 100 GLU A N 1
ATOM 768 C CA . GLU A 1 100 ? 3.987 -13.151 -3.366 1.00 53.88 100 GLU A CA 1
ATOM 769 C C . GLU A 1 100 ? 4.447 -12.541 -2.020 1.00 53.88 100 GLU A C 1
ATOM 771 O O . GLU A 1 100 ? 5.558 -12.814 -1.575 1.00 53.88 100 GLU A O 1
ATOM 776 N N . LEU A 1 101 ? 3.609 -11.725 -1.359 1.00 52.19 101 LEU A N 1
ATOM 777 C CA . LEU A 1 101 ? 3.886 -11.114 -0.044 1.00 52.19 101 LEU A CA 1
ATOM 778 C C . LEU A 1 101 ? 3.512 -12.011 1.155 1.00 52.19 101 LEU A C 1
ATOM 780 O O . LEU A 1 101 ? 3.830 -11.650 2.291 1.00 52.19 101 LEU A O 1
ATOM 784 N N . LEU A 1 102 ? 2.795 -13.117 0.921 1.00 46.25 102 LEU A N 1
ATOM 785 C CA . LEU A 1 102 ? 2.346 -14.086 1.934 1.00 46.25 102 LEU A CA 1
ATOM 786 C C . LEU A 1 102 ? 3.206 -15.351 1.896 1.00 46.25 102 LEU A C 1
ATOM 788 O O . LEU A 1 102 ? 3.479 -15.879 2.997 1.00 46.25 102 LEU A O 1
#

Radius of gyration: 14.42 Å; Cα contacts (8 Å, |Δi|>4): 117; chains: 1; bounding box: 37×26×38 Å

InterPro domains:
  IPR008758 Peptidase S28 [PF05577] (1-95)
  IPR029058 Alpha/Beta hydrolase fold [G3DSA:3.40.50.1820] (1-99)
  IPR029058 Alpha/Beta hydrolase fold [SSF53474] (3-96)